Protein AF-A0A6B2VG08-F1 (afdb_monomer_lite)

Foldseek 3Di:
DVQFDDKDKDKDADQVCQVVPDDWDAQPPFWTWDTDPHRMIMIIGTHNDDVVVVVSVVVVVQVVCVVVPHDPDPDD

pLDDT: mean 89.74, std 14.46, range [39.66, 98.38]

Structure (mmCIF, N/CA/C/O backbone):
data_AF-A0A6B2VG08-F1
#
_entry.id   AF-A0A6B2VG08-F1
#
loop_
_atom_site.group_PDB
_atom_site.id
_atom_site.type_symbol
_atom_site.label_atom_id
_atom_site.label_alt_id
_atom_site.label_comp_id
_atom_site.label_asym_id
_atom_site.label_entity_id
_atom_site.label_seq_id
_atom_site.pdbx_PDB_ins_code
_atom_site.Cartn_x
_atom_site.Cartn_y
_atom_site.Cartn_z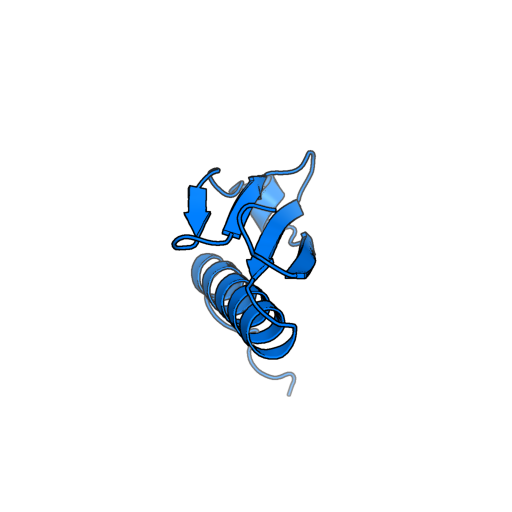
_atom_site.occupancy
_atom_site.B_iso_or_equiv
_atom_site.auth_seq_id
_atom_site.auth_comp_id
_atom_site.auth_asym_id
_atom_site.auth_atom_id
_atom_site.pdbx_PDB_model_num
ATOM 1 N N . LEU A 1 1 ? -0.969 1.519 -17.007 1.00 80.38 1 LEU A N 1
ATOM 2 C CA . LEU A 1 1 ? -0.187 2.027 -15.856 1.00 80.38 1 LEU A CA 1
ATOM 3 C C . LEU A 1 1 ? 0.921 3.012 -16.287 1.00 80.38 1 LEU A C 1
ATOM 5 O O . LEU A 1 1 ? 1.994 2.971 -15.714 1.00 80.38 1 LEU A O 1
ATOM 9 N N . ALA A 1 2 ? 0.713 3.881 -17.292 1.00 85.44 2 ALA A N 1
ATOM 10 C CA . ALA A 1 2 ? 1.695 4.911 -17.700 1.00 85.44 2 ALA A CA 1
ATOM 11 C C . ALA A 1 2 ? 3.169 4.439 -17.854 1.00 85.44 2 ALA A C 1
ATOM 13 O O . ALA A 1 2 ? 4.098 5.158 -17.514 1.00 85.44 2 ALA A O 1
ATOM 14 N N . GLY A 1 3 ? 3.401 3.212 -18.336 1.00 88.06 3 GLY A N 1
ATOM 15 C CA . GLY A 1 3 ? 4.750 2.635 -18.458 1.00 88.06 3 GLY A CA 1
ATOM 16 C C . GLY A 1 3 ? 5.269 1.883 -17.222 1.00 88.06 3 GLY A C 1
ATOM 17 O O . GLY A 1 3 ? 6.256 1.159 -17.336 1.00 88.06 3 GLY A O 1
ATOM 18 N N . HIS A 1 4 ? 4.586 1.956 -16.076 1.00 92.50 4 HIS A N 1
ATOM 19 C CA . HIS A 1 4 ? 4.829 1.080 -14.927 1.00 92.50 4 HIS A CA 1
ATOM 20 C C . HIS A 1 4 ? 4.382 -0.357 -15.221 1.00 92.50 4 HIS A C 1
ATOM 22 O O . HIS A 1 4 ? 3.386 -0.586 -15.913 1.00 92.50 4 HIS A O 1
ATOM 28 N N . ARG A 1 5 ? 5.127 -1.333 -14.694 1.00 95.56 5 ARG A N 1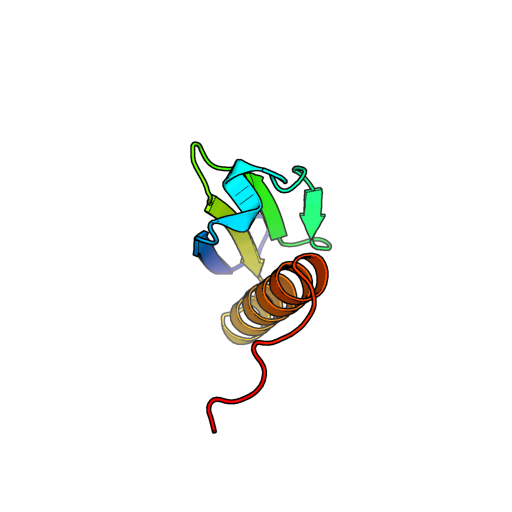
ATOM 29 C CA . ARG A 1 5 ? 4.909 -2.769 -14.950 1.00 95.56 5 ARG A CA 1
ATOM 30 C C . ARG A 1 5 ? 4.631 -3.568 -13.683 1.00 95.56 5 ARG A C 1
ATOM 32 O O . ARG A 1 5 ? 4.179 -4.702 -13.779 1.00 95.56 5 ARG A O 1
ATOM 39 N N . ALA A 1 6 ? 4.868 -2.974 -12.518 1.00 97.69 6 ALA A N 1
ATOM 40 C CA . ALA A 1 6 ? 4.566 -3.553 -11.223 1.00 97.69 6 ALA A CA 1
ATOM 41 C C . ALA A 1 6 ? 3.499 -2.709 -10.517 1.00 97.69 6 ALA A C 1
ATOM 43 O O . ALA A 1 6 ? 3.542 -1.478 -10.552 1.00 97.69 6 ALA A O 1
ATOM 44 N N . VAL A 1 7 ? 2.546 -3.382 -9.880 1.00 97.75 7 VAL A N 1
ATOM 45 C CA . VAL A 1 7 ? 1.487 -2.786 -9.064 1.00 97.75 7 VAL A CA 1
ATOM 46 C C . VAL A 1 7 ? 1.340 -3.614 -7.797 1.00 97.75 7 VAL A C 1
ATOM 48 O O . VAL A 1 7 ? 1.492 -4.835 -7.835 1.00 97.75 7 VAL A O 1
ATOM 51 N N . GLY A 1 8 ? 1.081 -2.957 -6.676 1.00 97.81 8 GLY A N 1
ATOM 52 C CA . GLY A 1 8 ? 0.935 -3.623 -5.393 1.00 97.81 8 GLY A CA 1
ATOM 53 C C . GLY A 1 8 ? 0.201 -2.758 -4.391 1.00 97.81 8 GLY A C 1
ATOM 54 O O . GLY A 1 8 ? 0.038 -1.551 -4.580 1.00 97.81 8 GLY A O 1
ATOM 55 N N . GLN A 1 9 ? -0.256 -3.406 -3.328 1.00 98.06 9 GLN A N 1
ATOM 56 C CA . GLN A 1 9 ? -1.001 -2.763 -2.261 1.00 98.06 9 GLN A CA 1
ATOM 57 C C . GLN A 1 9 ? -0.526 -3.280 -0.907 1.00 98.06 9 GLN A C 1
ATOM 59 O O . GLN A 1 9 ? -0.113 -4.435 -0.786 1.00 98.06 9 GLN A O 1
ATOM 64 N N . LEU A 1 10 ? -0.609 -2.418 0.101 1.00 97.94 10 LEU A N 1
ATOM 65 C CA . LEU A 1 10 ? -0.364 -2.738 1.501 1.00 97.94 10 LEU A CA 1
ATOM 66 C C . LEU A 1 10 ? -1.552 -2.240 2.317 1.00 97.94 10 LEU A C 1
ATOM 68 O O . LEU A 1 10 ? -1.984 -1.101 2.154 1.00 97.94 10 LEU A O 1
ATOM 72 N N . VAL A 1 11 ? -2.082 -3.097 3.185 1.00 97.69 11 VAL A N 1
ATOM 73 C CA . VAL A 1 11 ? -3.132 -2.734 4.139 1.00 97.69 11 VAL A CA 1
ATOM 74 C C . VAL A 1 11 ? -2.532 -2.807 5.532 1.00 97.69 11 VAL A C 1
ATOM 76 O O . VAL A 1 11 ? -2.029 -3.858 5.926 1.00 97.69 11 VAL A O 1
ATOM 79 N N . LEU A 1 12 ? -2.594 -1.701 6.268 1.00 96.75 12 LEU A N 1
ATOM 80 C CA . LEU A 1 12 ? -2.147 -1.624 7.653 1.00 96.75 12 LEU A CA 1
ATOM 81 C C . LEU A 1 12 ? -3.358 -1.452 8.565 1.00 96.75 12 LEU A C 1
ATOM 83 O O . LEU A 1 12 ? -4.138 -0.519 8.386 1.00 96.75 12 LEU A O 1
ATOM 87 N N . VAL A 1 13 ? -3.502 -2.350 9.539 1.00 96.12 13 VAL A N 1
ATOM 88 C CA . VAL A 1 13 ? -4.575 -2.317 10.540 1.00 96.12 13 VAL A CA 1
ATOM 89 C C . VAL A 1 13 ? -3.961 -2.028 11.904 1.00 96.12 13 VAL A C 1
ATOM 91 O O . VAL A 1 13 ? -3.118 -2.794 12.385 1.00 96.12 13 VAL A O 1
ATOM 94 N N . ARG A 1 14 ? -4.370 -0.918 12.514 1.00 94.94 14 ARG A N 1
ATOM 95 C CA . ARG A 1 14 ? -3.840 -0.401 13.779 1.00 94.94 14 ARG A CA 1
ATOM 96 C C . ARG A 1 14 ? -4.975 0.275 14.551 1.00 94.94 14 ARG A C 1
ATOM 98 O O . ARG A 1 14 ? -5.609 1.162 13.977 1.00 94.94 14 ARG A O 1
ATOM 105 N N . PRO A 1 15 ? -5.290 -0.138 15.795 1.00 93.81 15 PRO A N 1
ATOM 106 C CA . PRO A 1 15 ? -6.379 0.445 16.587 1.00 93.81 15 PRO A CA 1
ATOM 107 C C . PRO A 1 15 ? -6.336 1.974 16.675 1.00 93.81 15 PRO A C 1
ATOM 109 O O . PRO A 1 15 ? -7.378 2.624 16.673 1.00 93.81 15 PRO A O 1
ATOM 112 N N . GLU A 1 16 ? -5.135 2.545 16.679 1.00 93.69 16 GLU A N 1
ATOM 113 C CA . GLU A 1 16 ? -4.853 3.976 16.694 1.00 93.69 16 GLU A CA 1
ATOM 114 C C . GLU A 1 16 ? -5.573 4.711 15.555 1.00 93.69 16 GLU A C 1
ATOM 116 O O . GLU A 1 16 ? -6.081 5.813 15.759 1.00 93.69 16 GLU A O 1
ATOM 121 N N . PHE A 1 17 ? -5.726 4.078 14.386 1.00 93.44 17 PHE A N 1
ATOM 122 C CA . PHE A 1 17 ? -6.444 4.653 13.247 1.00 93.44 17 PHE A CA 1
ATOM 123 C C . PHE A 1 17 ? -7.951 4.825 13.481 1.00 93.44 17 PHE A C 1
ATOM 125 O O . PHE A 1 17 ? -8.579 5.602 12.766 1.00 93.44 17 PHE A O 1
ATOM 132 N N . ALA A 1 18 ? -8.553 4.158 14.475 1.00 92.25 18 ALA A N 1
ATOM 133 C CA . ALA A 1 18 ? -9.949 4.414 14.845 1.00 92.25 18 ALA A CA 1
ATOM 134 C C . ALA A 1 18 ? -10.136 5.796 15.486 1.00 92.25 18 ALA A C 1
ATOM 136 O O . ALA A 1 18 ? -11.203 6.396 15.365 1.00 92.25 18 ALA A O 1
ATOM 137 N N . HIS A 1 19 ? -9.110 6.286 16.183 1.00 91.25 19 HIS A N 1
ATOM 138 C CA . HIS A 1 19 ? -9.138 7.562 16.898 1.00 91.25 19 HIS A CA 1
ATOM 139 C C . HIS A 1 19 ? -8.429 8.665 16.115 1.00 91.25 19 HIS A C 1
ATOM 141 O O . HIS A 1 19 ? -8.869 9.814 16.127 1.00 91.25 19 HIS A O 1
ATOM 147 N N . THR A 1 20 ? -7.384 8.288 15.381 1.00 89.12 20 THR A N 1
ATOM 148 C CA . THR A 1 20 ? -6.572 9.171 14.550 1.00 89.12 20 THR A CA 1
ATOM 149 C C . THR A 1 20 ? -6.464 8.581 13.143 1.00 89.12 20 THR A C 1
ATOM 151 O O . THR A 1 20 ? -5.452 7.963 12.804 1.00 89.12 20 THR A O 1
ATOM 154 N N . PRO A 1 21 ? -7.508 8.721 12.305 1.00 85.88 21 PRO A N 1
ATOM 155 C CA . PRO A 1 21 ? -7.467 8.221 10.939 1.00 85.88 21 PRO A CA 1
ATOM 156 C C . PRO A 1 21 ? -6.336 8.871 10.144 1.00 85.88 21 PRO A C 1
ATOM 158 O O . PRO A 1 21 ? -6.060 10.064 10.287 1.00 85.88 21 PRO A O 1
ATOM 161 N N . VAL A 1 22 ? -5.714 8.101 9.253 1.00 91.44 22 VAL A N 1
ATOM 162 C CA . VAL A 1 22 ? -4.747 8.663 8.309 1.00 91.44 22 VAL A CA 1
ATOM 163 C C . VAL A 1 22 ? -5.434 9.621 7.338 1.00 91.44 22 VAL A C 1
ATOM 165 O O . VAL A 1 22 ? -6.536 9.367 6.850 1.00 91.44 22 VAL A O 1
ATOM 168 N N . THR A 1 23 ? -4.753 10.709 6.995 1.00 92.88 23 THR A N 1
ATOM 169 C CA . THR A 1 23 ? -5.212 11.602 5.929 1.00 92.88 23 THR A CA 1
ATOM 170 C C . THR A 1 23 ? -4.805 11.040 4.573 1.00 92.88 23 THR A C 1
ATOM 172 O O . THR A 1 23 ? -3.657 10.637 4.375 1.00 92.88 23 THR A O 1
ATOM 175 N N . SER A 1 24 ? -5.738 11.057 3.619 1.00 95.75 24 SER A N 1
ATOM 176 C CA . SER A 1 24 ? -5.443 10.708 2.229 1.00 95.75 24 SER A CA 1
ATOM 177 C C . SER A 1 24 ? -4.337 11.605 1.674 1.00 95.75 24 SER A C 1
ATOM 179 O O . SER A 1 24 ? -4.460 12.830 1.710 1.00 95.75 24 SER A O 1
ATOM 181 N N . ARG A 1 25 ? -3.275 11.012 1.126 1.00 95.56 25 ARG A N 1
ATOM 182 C CA . ARG A 1 25 ? -2.163 11.756 0.515 1.00 95.56 25 ARG A CA 1
ATOM 183 C C . ARG A 1 25 ? -1.418 10.926 -0.518 1.00 95.56 25 ARG A C 1
ATOM 185 O O . ARG A 1 25 ? -1.438 9.698 -0.477 1.00 95.56 25 ARG A O 1
ATOM 192 N N . LEU A 1 26 ? -0.723 11.606 -1.421 1.00 95.88 26 LEU A N 1
ATOM 193 C CA . LEU A 1 26 ? 0.266 10.959 -2.277 1.00 95.88 26 LEU A CA 1
ATOM 194 C C . LEU A 1 26 ? 1.534 10.661 -1.468 1.00 95.88 26 LEU A C 1
ATOM 196 O O . LEU A 1 26 ? 1.961 11.471 -0.644 1.00 95.88 26 LEU A O 1
ATOM 200 N N . LEU A 1 27 ? 2.120 9.495 -1.722 1.00 91.44 27 LEU A N 1
ATOM 201 C CA . LEU A 1 27 ? 3.406 9.052 -1.198 1.00 91.44 27 LEU A CA 1
ATOM 202 C C . LEU A 1 27 ? 4.395 9.034 -2.372 1.00 91.44 27 LEU A C 1
ATOM 204 O O . LEU A 1 27 ? 4.533 8.043 -3.094 1.00 91.44 27 LEU A O 1
ATOM 208 N N . GLY A 1 28 ? 5.024 10.182 -2.620 1.00 87.44 28 GLY A N 1
ATOM 209 C CA . GLY A 1 28 ? 5.833 10.396 -3.821 1.00 87.44 28 GLY A CA 1
ATOM 210 C C . GLY A 1 28 ? 5.012 10.300 -5.115 1.00 87.44 28 GLY A C 1
ATOM 211 O O . GLY A 1 28 ? 3.808 10.544 -5.129 1.00 87.44 28 GLY A O 1
ATOM 212 N N . GLU A 1 29 ? 5.670 9.951 -6.223 1.00 85.25 29 GLU A N 1
ATOM 213 C CA . GLU A 1 29 ? 5.051 9.951 -7.561 1.00 85.25 29 GLU A CA 1
ATOM 214 C C . GLU A 1 29 ? 4.270 8.669 -7.898 1.00 85.25 29 GLU A C 1
ATOM 216 O O . GLU A 1 29 ? 3.509 8.642 -8.862 1.00 85.25 29 GLU A O 1
ATOM 221 N N . GLY A 1 30 ? 4.464 7.592 -7.131 1.00 94.12 30 GLY A N 1
ATOM 222 C CA . GLY A 1 30 ? 3.997 6.252 -7.496 1.00 94.12 30 GLY A CA 1
ATOM 223 C C . GLY A 1 30 ? 3.054 5.598 -6.499 1.00 94.12 30 GLY A C 1
ATOM 224 O O . GLY A 1 30 ?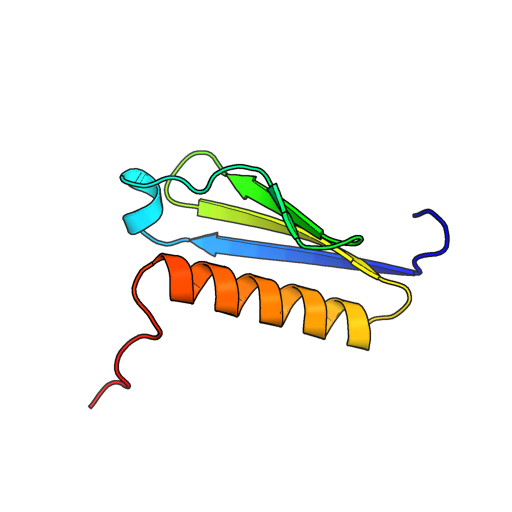 2.647 4.466 -6.743 1.00 94.12 30 GLY A O 1
ATOM 225 N N . ALA A 1 31 ? 2.720 6.249 -5.385 1.00 97.12 31 ALA A N 1
ATOM 226 C CA . ALA A 1 31 ? 1.883 5.652 -4.356 1.00 97.12 31 ALA A CA 1
ATOM 227 C C . ALA A 1 31 ? 0.871 6.641 -3.773 1.00 97.12 31 ALA A C 1
ATOM 229 O O . ALA A 1 31 ? 1.087 7.851 -3.743 1.00 97.12 31 ALA A O 1
ATOM 230 N N . ALA A 1 32 ? -0.254 6.110 -3.310 1.00 97.62 32 ALA A N 1
ATOM 231 C CA . ALA A 1 32 ? -1.306 6.859 -2.643 1.00 97.62 32 ALA A CA 1
ATOM 232 C C . ALA A 1 32 ? -1.716 6.141 -1.359 1.00 97.62 32 ALA A C 1
ATOM 234 O O . ALA A 1 32 ? -1.921 4.926 -1.363 1.00 97.62 32 ALA A O 1
ATOM 235 N N . LEU A 1 33 ? -1.842 6.913 -0.284 1.00 97.75 33 LEU A N 1
ATOM 236 C CA . LEU A 1 33 ? -2.382 6.505 1.003 1.00 97.75 33 LEU A CA 1
ATOM 237 C C . LEU A 1 33 ? -3.856 6.894 1.075 1.00 97.75 33 LEU A C 1
ATOM 239 O O . LEU A 1 33 ? -4.202 8.043 0.800 1.00 97.75 33 LEU A O 1
ATOM 243 N N . VAL A 1 34 ? -4.707 5.957 1.481 1.00 97.31 34 VAL A N 1
ATOM 244 C CA . VAL A 1 34 ? -6.154 6.143 1.600 1.00 97.31 34 VAL A CA 1
ATOM 245 C C . VAL A 1 34 ? -6.630 5.548 2.931 1.00 97.31 34 VAL A C 1
ATOM 247 O O . VAL A 1 34 ? -6.323 4.386 3.206 1.00 97.31 34 VAL A O 1
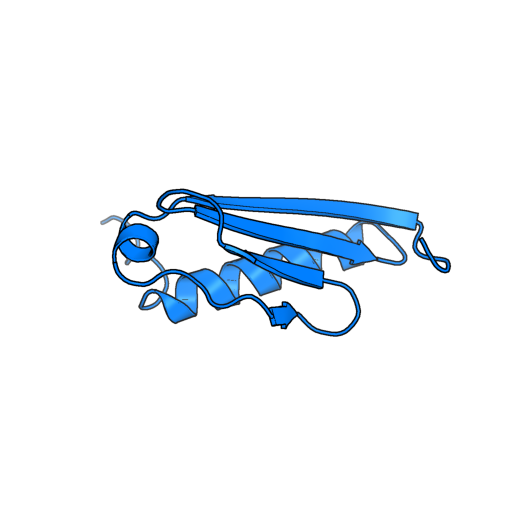ATOM 250 N N . PRO A 1 35 ? -7.376 6.291 3.769 1.00 96.69 35 PRO A N 1
ATOM 251 C CA . PRO A 1 35 ? -8.023 5.707 4.939 1.00 96.69 35 PRO A CA 1
ATOM 252 C C . PRO A 1 35 ? -9.114 4.721 4.511 1.00 96.69 35 PRO A C 1
ATOM 254 O O . PRO A 1 35 ? -9.841 4.962 3.546 1.00 96.69 35 PRO A O 1
ATOM 257 N N . LEU A 1 36 ? -9.249 3.618 5.240 1.00 96.56 36 LEU A N 1
ATOM 258 C CA . LEU A 1 36 ? -10.343 2.669 5.061 1.00 96.56 36 LEU A CA 1
ATOM 259 C C . LEU A 1 36 ? -11.390 2.849 6.163 1.00 96.56 36 LEU A C 1
ATOM 261 O O . LEU A 1 36 ? -11.140 3.468 7.193 1.00 96.56 36 LEU A O 1
ATOM 265 N N . ALA A 1 37 ? -12.583 2.295 5.946 1.00 92.44 37 ALA A N 1
ATOM 266 C CA . ALA A 1 37 ? -13.571 2.200 7.012 1.00 92.44 37 ALA A CA 1
ATOM 267 C C . ALA A 1 37 ? -13.026 1.303 8.139 1.00 92.44 37 ALA A C 1
ATOM 269 O O . ALA A 1 37 ? -12.653 0.155 7.896 1.00 92.44 37 ALA A O 1
ATOM 270 N N . GLY A 1 38 ? -13.005 1.825 9.366 1.00 90.38 38 GLY A N 1
ATOM 271 C CA . GLY A 1 38 ? -12.419 1.148 10.525 1.00 90.38 38 GLY A CA 1
ATOM 272 C C . GLY A 1 38 ? -10.945 1.515 10.763 1.00 90.38 38 GLY A C 1
ATOM 273 O O . GLY A 1 38 ? -10.439 2.456 10.156 1.00 90.38 38 GLY A O 1
ATOM 274 N N . PRO A 1 39 ? -10.249 0.806 11.670 1.00 95.62 39 PRO A N 1
ATOM 275 C CA . PRO A 1 39 ? -8.878 1.118 12.086 1.00 95.62 39 PRO A CA 1
ATOM 276 C C . PRO A 1 39 ? -7.835 0.683 11.041 1.00 95.62 39 PRO A C 1
ATOM 278 O O . PRO A 1 39 ? -6.921 -0.085 11.344 1.00 95.62 39 PRO A O 1
ATOM 281 N N . ALA A 1 40 ? -7.994 1.110 9.787 1.00 96.06 40 ALA A N 1
ATOM 282 C CA . ALA A 1 40 ? -7.166 0.644 8.685 1.00 96.06 40 ALA A CA 1
ATOM 283 C C . ALA A 1 40 ? -6.808 1.731 7.667 1.00 96.06 40 ALA A C 1
ATOM 285 O O . ALA A 1 40 ? -7.574 2.652 7.389 1.00 96.06 40 ALA A O 1
ATOM 286 N N . ALA A 1 41 ? -5.643 1.551 7.057 1.00 97.25 41 ALA A N 1
ATOM 287 C CA . ALA A 1 41 ? -5.121 2.366 5.977 1.00 97.25 41 ALA A CA 1
ATOM 288 C C . ALA A 1 41 ? -4.708 1.479 4.795 1.00 97.25 41 ALA A C 1
ATOM 290 O O . ALA A 1 41 ? -4.194 0.375 4.983 1.00 97.25 41 ALA A O 1
ATOM 291 N N . LEU A 1 42 ? -4.914 1.973 3.577 1.00 97.94 42 LEU A N 1
ATOM 292 C CA . LEU A 1 42 ? -4.491 1.347 2.329 1.00 97.94 42 LEU A CA 1
ATOM 293 C C . LEU A 1 42 ? -3.407 2.193 1.669 1.00 97.94 42 LEU A C 1
ATOM 295 O O . LEU A 1 42 ? -3.607 3.378 1.421 1.00 97.94 42 LEU A O 1
ATOM 299 N N . VAL A 1 43 ? -2.313 1.552 1.281 1.00 98.38 43 VAL A N 1
ATOM 300 C CA . VAL A 1 43 ? -1.353 2.092 0.321 1.00 98.38 43 VAL A CA 1
ATOM 301 C C . VAL A 1 43 ? -1.544 1.365 -1.001 1.00 98.38 43 VAL A C 1
ATOM 303 O O . VAL A 1 43 ? -1.499 0.137 -1.049 1.00 98.38 43 VAL A O 1
ATOM 306 N N . SER A 1 44 ? -1.738 2.114 -2.082 1.00 98.06 44 SER A N 1
ATOM 307 C CA . SER A 1 44 ? -1.744 1.589 -3.448 1.00 98.06 44 SER A CA 1
ATOM 308 C C . SER A 1 44 ? -0.574 2.174 -4.217 1.00 98.06 44 SER A C 1
ATOM 310 O O . SER A 1 44 ? -0.432 3.394 -4.255 1.00 98.06 44 SER A O 1
ATOM 312 N N . ALA A 1 45 ? 0.244 1.325 -4.839 1.00 98.12 45 ALA A N 1
ATOM 313 C CA . ALA A 1 45 ? 1.481 1.738 -5.488 1.00 98.12 45 ALA A CA 1
ATOM 314 C C . ALA A 1 45 ? 1.664 1.122 -6.881 1.00 98.12 45 ALA A C 1
ATOM 316 O O . ALA A 1 45 ? 1.284 -0.022 -7.140 1.00 98.12 45 ALA A O 1
ATOM 317 N N . VAL A 1 46 ? 2.301 1.881 -7.768 1.00 98.00 46 VAL A N 1
ATOM 318 C CA . VAL A 1 46 ? 2.760 1.461 -9.093 1.00 98.00 46 VAL A CA 1
ATOM 319 C C . VAL A 1 46 ? 4.242 1.787 -9.250 1.00 98.00 46 VAL A C 1
ATOM 321 O O . VAL A 1 46 ? 4.730 2.802 -8.757 1.00 98.00 46 VAL A O 1
ATOM 324 N N . ALA A 1 47 ? 4.981 0.921 -9.942 1.00 97.31 47 ALA A N 1
ATOM 325 C CA . ALA A 1 47 ? 6.410 1.098 -10.163 1.00 97.31 47 ALA A CA 1
ATOM 326 C C . ALA A 1 47 ? 6.881 0.481 -11.496 1.00 97.31 47 ALA A C 1
ATOM 328 O O . ALA A 1 47 ? 6.211 -0.384 -12.068 1.00 97.31 47 ALA A O 1
ATOM 329 N N . PRO A 1 48 ? 8.042 0.907 -12.031 1.00 96.94 48 PRO A N 1
ATOM 330 C CA . PRO A 1 48 ? 8.628 0.321 -13.240 1.00 96.94 48 PRO A CA 1
ATOM 331 C C . PRO A 1 48 ? 8.946 -1.175 -13.102 1.00 96.94 48 PRO A C 1
ATOM 333 O O . PRO A 1 48 ? 8.860 -1.899 -14.089 1.00 96.94 48 PRO A O 1
ATOM 336 N N . ASP A 1 49 ? 9.265 -1.633 -11.888 1.00 96.62 49 ASP A N 1
ATOM 337 C CA . ASP A 1 49 ? 9.652 -3.009 -11.578 1.00 96.62 49 ASP A CA 1
ATOM 338 C C . ASP A 1 49 ? 9.293 -3.399 -10.130 1.00 96.62 49 ASP A C 1
ATOM 340 O O . ASP A 1 49 ? 8.905 -2.562 -9.308 1.00 96.62 49 ASP A O 1
ATOM 344 N N . ALA A 1 50 ? 9.414 -4.694 -9.825 1.00 97.38 50 ALA A N 1
ATOM 345 C CA . ALA A 1 50 ? 9.042 -5.258 -8.530 1.00 97.38 50 ALA A CA 1
ATOM 346 C C . ALA A 1 50 ? 9.963 -4.819 -7.377 1.00 97.38 50 ALA A C 1
ATOM 348 O O . ALA A 1 50 ? 9.502 -4.717 -6.241 1.00 97.38 50 ALA A O 1
ATOM 349 N N . LEU A 1 51 ? 11.243 -4.530 -7.646 1.00 97.62 51 LEU A N 1
ATOM 350 C CA . LEU A 1 51 ? 12.180 -4.096 -6.609 1.00 97.62 51 LEU A CA 1
ATOM 351 C C . LEU A 1 51 ? 11.844 -2.677 -6.145 1.00 97.62 51 LEU A C 1
ATOM 353 O O . LEU A 1 51 ? 11.816 -2.408 -4.945 1.00 97.62 51 LEU A O 1
ATOM 357 N N . ARG A 1 52 ? 11.547 -1.773 -7.084 1.00 96.50 52 ARG A N 1
ATOM 358 C CA . ARG A 1 52 ? 11.097 -0.420 -6.754 1.00 96.50 52 ARG A CA 1
ATOM 359 C C . ARG A 1 52 ? 9.721 -0.437 -6.096 1.00 96.50 52 ARG A C 1
ATOM 361 O O . ARG A 1 52 ? 9.525 0.313 -5.146 1.00 96.50 52 ARG A O 1
ATOM 368 N N . LEU A 1 53 ? 8.808 -1.306 -6.539 1.00 97.88 53 LEU A N 1
ATOM 369 C CA . LEU A 1 53 ? 7.515 -1.481 -5.872 1.00 97.88 53 LEU A CA 1
ATOM 370 C C . LEU A 1 53 ? 7.692 -1.893 -4.406 1.00 97.88 53 LEU A C 1
ATOM 372 O O . LEU A 1 53 ? 7.080 -1.287 -3.534 1.00 97.88 53 LEU A O 1
ATOM 376 N N . ARG A 1 54 ? 8.553 -2.883 -4.134 1.00 97.38 54 ARG A N 1
ATOM 377 C CA . ARG A 1 54 ? 8.859 -3.332 -2.769 1.00 97.38 54 ARG A CA 1
ATOM 378 C C . ARG A 1 54 ? 9.359 -2.175 -1.906 1.00 97.38 54 ARG A C 1
ATOM 380 O O . ARG A 1 54 ? 8.758 -1.904 -0.879 1.00 97.38 54 ARG A O 1
ATOM 387 N N . ARG A 1 55 ? 10.371 -1.435 -2.372 1.00 96.94 55 ARG A N 1
ATOM 388 C CA . ARG A 1 55 ? 10.922 -0.284 -1.632 1.00 96.94 55 ARG A CA 1
ATOM 389 C C . ARG A 1 55 ? 9.887 0.808 -1.359 1.00 96.94 55 ARG A C 1
ATOM 391 O O . ARG A 1 55 ? 9.922 1.404 -0.293 1.00 96.94 55 ARG A O 1
ATOM 398 N N . LEU A 1 56 ? 8.988 1.078 -2.310 1.00 97.06 56 LEU A N 1
ATOM 399 C CA . LEU A 1 56 ? 7.907 2.051 -2.118 1.00 97.06 56 LEU A CA 1
ATOM 400 C C . LEU A 1 56 ? 6.926 1.603 -1.029 1.00 97.06 56 LEU A C 1
ATOM 402 O O . LEU A 1 56 ? 6.523 2.420 -0.209 1.00 97.06 56 LEU A O 1
ATOM 406 N N . LEU A 1 57 ? 6.546 0.322 -1.016 1.00 97.94 57 LEU A N 1
ATOM 407 C CA . LEU A 1 57 ? 5.640 -0.218 -0.001 1.00 97.94 57 LEU A CA 1
ATOM 408 C C . LEU A 1 57 ? 6.300 -0.290 1.382 1.00 97.94 57 LEU A C 1
ATOM 410 O O . LEU A 1 57 ? 5.641 0.031 2.365 1.00 97.94 57 LEU A O 1
ATOM 414 N N . ASP A 1 58 ? 7.581 -0.657 1.452 1.00 97.50 58 ASP A N 1
ATOM 415 C CA . ASP A 1 58 ? 8.328 -0.709 2.713 1.00 97.50 58 ASP A CA 1
ATOM 416 C C . ASP A 1 58 ? 8.500 0.705 3.303 1.00 97.50 58 ASP A C 1
ATOM 418 O O . ASP A 1 58 ?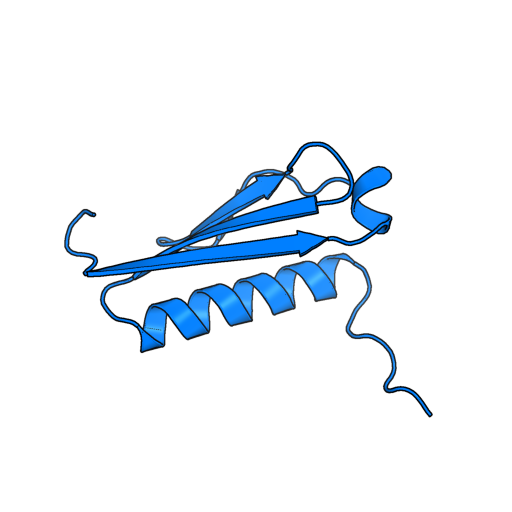 8.169 0.930 4.461 1.00 97.50 58 ASP A O 1
ATOM 422 N N . ALA A 1 59 ? 8.886 1.697 2.490 1.00 96.06 59 ALA A N 1
ATOM 423 C CA . ALA A 1 59 ? 8.981 3.088 2.944 1.00 96.06 59 ALA A CA 1
ATOM 424 C C . ALA A 1 59 ? 7.625 3.648 3.411 1.00 96.06 59 ALA A C 1
ATOM 426 O O . ALA A 1 59 ? 7.553 4.374 4.400 1.00 96.06 59 ALA A O 1
ATOM 427 N N . ALA A 1 60 ? 6.536 3.294 2.721 1.00 95.88 60 ALA A N 1
ATOM 428 C CA . ALA A 1 60 ? 5.195 3.686 3.137 1.00 95.88 60 ALA A CA 1
ATOM 429 C C . ALA A 1 60 ? 4.793 3.059 4.483 1.00 95.88 60 ALA A C 1
ATOM 431 O O . ALA A 1 60 ? 4.112 3.711 5.272 1.00 95.88 60 ALA A O 1
ATOM 432 N N . LEU A 1 61 ? 5.207 1.815 4.749 1.00 96.00 61 LEU A N 1
ATOM 433 C CA . LEU A 1 61 ? 5.002 1.168 6.044 1.00 96.00 61 LEU A CA 1
ATOM 434 C C . LEU A 1 61 ? 5.784 1.890 7.146 1.00 96.00 61 LEU A C 1
ATOM 436 O O . LEU A 1 61 ? 5.189 2.240 8.162 1.00 96.00 61 LEU A O 1
ATOM 440 N N . ASP A 1 62 ? 7.067 2.174 6.918 1.00 95.19 62 ASP A N 1
ATOM 441 C CA . ASP A 1 62 ? 7.919 2.877 7.884 1.00 95.19 62 ASP A CA 1
ATOM 442 C C . ASP A 1 62 ? 7.360 4.267 8.231 1.00 95.19 62 ASP A C 1
ATOM 444 O O . ASP A 1 62 ? 7.299 4.640 9.402 1.00 95.19 62 ASP A O 1
ATOM 448 N N . GLU A 1 63 ? 6.884 5.024 7.234 1.00 92.56 63 GLU A N 1
ATOM 449 C CA . GLU A 1 63 ? 6.233 6.322 7.458 1.00 92.56 63 GLU A CA 1
ATOM 450 C C . GLU A 1 63 ? 4.961 6.205 8.309 1.00 92.56 63 GLU A C 1
ATOM 452 O O . GLU A 1 63 ? 4.705 7.057 9.163 1.00 92.56 63 GLU A O 1
ATOM 457 N N . LEU A 1 64 ? 4.141 5.179 8.061 1.00 92.38 64 LEU A N 1
ATOM 458 C CA . LEU A 1 64 ? 2.896 4.967 8.798 1.00 92.38 64 LEU A CA 1
ATOM 459 C C . LEU A 1 64 ? 3.154 4.554 10.248 1.00 92.38 64 LEU A C 1
ATOM 461 O O . LEU A 1 64 ? 2.507 5.090 11.141 1.00 92.38 64 LEU A O 1
ATOM 465 N N . GLU A 1 65 ? 4.106 3.656 10.493 1.00 92.38 65 GLU A N 1
ATOM 466 C CA . GLU A 1 65 ? 4.490 3.249 11.852 1.00 92.38 65 GLU A CA 1
ATOM 467 C C . GLU A 1 65 ? 5.158 4.407 12.615 1.00 92.38 65 GLU A C 1
ATOM 469 O O . GLU A 1 65 ? 4.868 4.645 13.788 1.00 92.38 65 GLU A O 1
ATOM 474 N N . ALA A 1 66 ? 5.988 5.216 11.946 1.00 89.44 66 ALA A N 1
ATOM 475 C CA . ALA A 1 66 ? 6.568 6.414 12.552 1.00 89.44 66 ALA A CA 1
ATOM 476 C C . ALA A 1 66 ? 5.491 7.433 12.963 1.00 89.44 66 ALA A C 1
ATOM 478 O O . ALA A 1 66 ? 5.573 8.011 14.048 1.00 89.44 66 ALA A O 1
ATOM 479 N N . ALA A 1 67 ? 4.457 7.625 12.136 1.00 85.25 67 ALA A N 1
ATOM 480 C CA . ALA A 1 67 ? 3.339 8.520 12.443 1.00 85.25 67 ALA A CA 1
ATOM 481 C C . ALA A 1 67 ? 2.493 8.054 13.642 1.00 85.25 67 ALA A C 1
ATOM 483 O O . ALA A 1 67 ? 1.816 8.874 14.262 1.00 85.25 67 ALA A O 1
ATOM 484 N N . LEU A 1 68 ? 2.537 6.762 13.976 1.00 84.69 68 LEU A N 1
ATOM 485 C CA . LEU A 1 68 ? 1.825 6.178 15.112 1.00 84.69 68 LEU A CA 1
ATOM 486 C C . LEU A 1 68 ? 2.598 6.250 16.439 1.00 84.69 68 LEU A C 1
ATOM 488 O O . LEU A 1 68 ? 1.998 6.012 17.484 1.00 84.69 68 LEU A O 1
ATOM 492 N N . GLY A 1 69 ? 3.885 6.625 16.427 1.00 71.06 69 GLY A N 1
ATOM 493 C CA . GLY A 1 69 ? 4.706 6.729 17.642 1.00 71.06 69 GLY A CA 1
ATOM 494 C C . GLY A 1 69 ? 6.041 5.974 17.623 1.00 71.06 69 GLY A C 1
ATOM 495 O O . GLY A 1 69 ? 6.698 5.927 18.659 1.00 71.06 69 GLY A O 1
ATOM 496 N N . GLY A 1 70 ? 6.480 5.445 16.474 1.00 60.25 70 GLY A N 1
ATOM 497 C CA . GLY A 1 70 ? 7.752 4.717 16.331 1.00 60.25 70 GLY A CA 1
ATOM 498 C C . GLY A 1 70 ? 7.599 3.196 16.490 1.00 60.25 70 GLY A C 1
ATOM 499 O O . GLY A 1 70 ? 6.553 2.743 16.953 1.00 60.25 70 GLY A O 1
ATOM 500 N N . PRO A 1 71 ? 8.602 2.394 16.060 1.00 50.59 71 PRO A N 1
ATOM 501 C CA . PRO A 1 71 ? 8.480 0.938 16.000 1.00 50.59 71 PRO A CA 1
ATOM 502 C C . PRO A 1 71 ? 8.145 0.361 17.383 1.00 50.59 71 PRO A C 1
ATOM 504 O O . PRO A 1 71 ? 8.566 0.942 18.387 1.00 50.59 71 PRO A O 1
ATOM 507 N N . PRO A 1 72 ? 7.421 -0.775 17.458 1.00 50.62 72 PRO A N 1
ATOM 508 C CA . PRO A 1 72 ? 7.208 -1.450 18.730 1.00 50.62 72 PRO A CA 1
ATOM 509 C C . PRO A 1 72 ? 8.578 -1.680 19.367 1.00 50.62 72 PRO A C 1
ATOM 511 O O . PRO A 1 72 ? 9.464 -2.235 18.714 1.00 50.62 72 PRO A O 1
ATOM 514 N N . GLU A 1 73 ? 8.764 -1.226 20.610 1.00 47.84 73 GLU A N 1
ATOM 515 C CA . GLU A 1 73 ? 9.899 -1.675 21.410 1.00 47.84 73 GLU A CA 1
ATOM 516 C C . GLU A 1 73 ? 9.962 -3.197 21.284 1.00 47.84 73 GLU A C 1
ATOM 518 O O . GLU A 1 73 ? 8.972 -3.889 21.548 1.00 47.84 73 GLU A O 1
ATOM 523 N N . GLU A 1 74 ? 11.095 -3.685 20.772 1.00 41.09 74 GLU A N 1
ATOM 524 C CA . GLU A 1 74 ? 11.380 -5.102 20.619 1.00 41.09 74 GLU A CA 1
ATOM 525 C C . GLU A 1 74 ? 10.949 -5.830 21.890 1.00 41.09 74 GLU A C 1
ATOM 527 O O . GLU A 1 74 ? 11.361 -5.498 23.005 1.00 41.09 74 GLU A O 1
ATOM 532 N N . LEU A 1 75 ? 10.062 -6.803 21.696 1.00 41.00 75 LEU A N 1
ATOM 533 C CA . LEU A 1 75 ? 9.586 -7.699 22.729 1.00 41.00 75 LEU A CA 1
ATOM 534 C C . LEU A 1 75 ? 10.797 -8.295 23.463 1.00 41.00 75 LEU A C 1
ATOM 536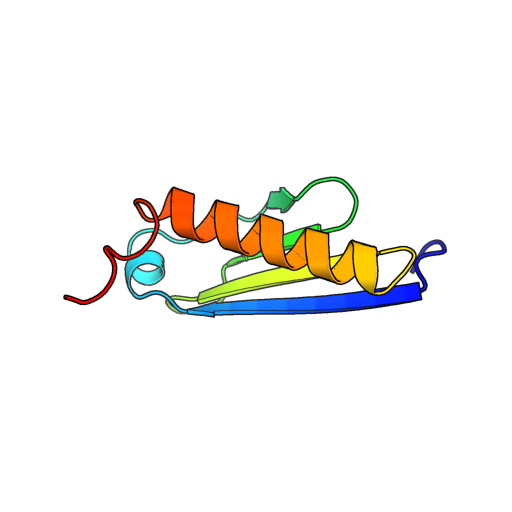 O O . LEU A 1 75 ? 11.571 -9.059 22.884 1.00 41.00 75 LEU A O 1
ATOM 540 N N . ARG A 1 76 ? 10.942 -7.889 24.725 1.00 39.66 76 ARG A N 1
ATOM 541 C CA . ARG A 1 76 ? 11.797 -8.513 25.739 1.00 39.66 76 ARG A CA 1
ATOM 542 C C . ARG A 1 76 ? 11.512 -10.005 25.871 1.00 39.66 76 ARG A C 1
ATOM 544 O O . ARG A 1 76 ? 10.327 -10.386 25.732 1.00 39.66 76 ARG A O 1
#

Sequence (76 aa):
LAGHRAVGQLVLVRPEFAHTPVTSRLLGEGAALVPLAGPAALVSAVAPDALRLRRLLDAALDELEAALGGPPEELR

Radius of gyration: 13.26 Å; chains: 1; bounding box: 26×20×44 Å

Secondary structure (DSSP, 8-state):
-TT--EEEEEEEE-GGGGTSPPPPEEETTTEEEEEPSSSEEEEEEEESSHHHHHHHHHHHHHHHHHHHTSSPP---